Protein AF-A0A968V3S0-F1 (afdb_monomer_lite)

pLDDT: mean 85.74, std 19.62, range [30.39, 98.5]

Foldseek 3Di:
DDQDDPQPDDCPQLLVCLLVVVVQVNVVVVLCLLCVNQVNNVVSDDDPVSVVPRDPSNLVSSQVSQCVSVVRPDGPVNLVVQLVVLVHDPDDDPVSVVVSCVVVVCDDPDDRDDPPDDDD

Secondary structure (DSSP, 8-state):
-----TT----HHHHHHHHTT-HHHHHHHHHHHHHHHTT-TTT-S--HHHHHHS-HHHHHHHHHHHHHHTTTSSSHHHHHHHHHHTT--SS--HHHHHHHHHHTTSEETTEE--S-----

Structure (mmCIF, N/CA/C/O backbone):
data_AF-A0A968V3S0-F1
#
_entry.id   AF-A0A968V3S0-F1
#
loop_
_atom_site.group_PDB
_atom_site.id
_atom_site.type_symbol
_atom_site.label_atom_id
_atom_site.label_alt_id
_atom_site.label_comp_id
_atom_site.label_asym_id
_atom_site.label_entity_id
_atom_site.label_seq_id
_atom_site.pdbx_PDB_ins_code
_atom_site.Cartn_x
_atom_site.Cartn_y
_atom_site.Cartn_z
_atom_site.occupancy
_atom_site.B_iso_or_equiv
_atom_site.auth_seq_id
_atom_site.auth_comp_id
_atom_site.auth_asym_id
_atom_site.auth_atom_id
_atom_site.pdbx_PDB_model_num
ATOM 1 N N . MET A 1 1 ? -13.477 -10.394 8.547 1.00 82.25 1 MET A N 1
ATOM 2 C CA . MET A 1 1 ? -12.067 -10.173 8.170 1.00 82.25 1 MET A CA 1
ATOM 3 C C . MET A 1 1 ? -11.419 -9.418 9.306 1.00 82.25 1 MET A C 1
ATOM 5 O O . MET A 1 1 ? -11.961 -8.387 9.690 1.00 82.25 1 MET A O 1
ATOM 9 N N . ASP A 1 2 ? -10.322 -9.941 9.844 1.00 89.62 2 ASP A N 1
ATOM 10 C CA . ASP A 1 2 ? -9.570 -9.270 10.905 1.00 89.62 2 ASP A CA 1
ATOM 11 C C . ASP A 1 2 ? -8.704 -8.166 10.300 1.00 89.62 2 ASP A C 1
ATOM 13 O O . ASP A 1 2 ? -8.036 -8.382 9.290 1.00 89.62 2 ASP A O 1
ATOM 17 N N . LEU A 1 3 ? -8.719 -6.984 10.913 1.00 95.25 3 LEU A N 1
ATOM 18 C CA . LEU A 1 3 ? -7.905 -5.845 10.495 1.00 95.25 3 LEU A CA 1
ATOM 19 C C . LEU A 1 3 ? -6.581 -5.871 11.262 1.00 95.25 3 LEU A C 1
ATOM 21 O O . LEU A 1 3 ? -6.435 -5.184 12.268 1.00 95.25 3 LEU A O 1
ATOM 25 N N . LYS A 1 4 ? -5.654 -6.728 10.829 1.00 96.56 4 LYS A N 1
ATOM 26 C CA . LYS A 1 4 ? -4.364 -6.916 11.504 1.00 96.56 4 LYS A CA 1
ATOM 27 C C . LYS A 1 4 ? -3.331 -5.885 11.052 1.00 96.56 4 LYS A C 1
ATOM 29 O O . LYS A 1 4 ? -3.377 -5.427 9.908 1.00 96.56 4 LYS A O 1
ATOM 34 N N . SER A 1 5 ? -2.408 -5.554 11.943 1.00 96.81 5 SER A N 1
ATOM 35 C CA . SER A 1 5 ? -1.296 -4.640 11.697 1.00 96.81 5 SER A CA 1
ATOM 36 C C . SER A 1 5 ? -0.148 -4.986 12.637 1.00 96.81 5 SER A C 1
ATOM 38 O O . SER A 1 5 ? -0.371 -5.105 13.844 1.00 96.81 5 SER A O 1
ATOM 40 N N . ALA A 1 6 ? 1.069 -5.071 12.102 1.00 96.00 6 ALA A N 1
ATOM 41 C CA . ALA A 1 6 ? 2.269 -5.223 12.920 1.00 96.00 6 ALA A CA 1
ATOM 42 C C . ALA A 1 6 ? 2.617 -3.913 13.651 1.00 96.00 6 ALA A C 1
ATOM 44 O O . ALA A 1 6 ? 3.148 -3.941 14.757 1.00 96.00 6 ALA A O 1
ATOM 45 N N . GLU A 1 7 ? 2.237 -2.775 13.067 1.00 94.12 7 GLU A N 1
ATOM 46 C CA . GLU A 1 7 ? 2.526 -1.422 13.564 1.00 94.12 7 GLU A CA 1
ATOM 47 C C . GLU A 1 7 ? 1.327 -0.789 14.293 1.00 94.12 7 GLU A C 1
ATOM 49 O O . GLU A 1 7 ? 1.268 0.422 14.502 1.00 94.12 7 GLU A O 1
ATOM 54 N N . SER A 1 8 ? 0.334 -1.600 14.685 1.00 94.44 8 SER A N 1
ATOM 55 C CA . SER A 1 8 ? -0.894 -1.145 15.364 1.00 94.44 8 SER A CA 1
ATOM 56 C C . SER A 1 8 ? -1.692 -0.081 14.587 1.00 94.44 8 SER A C 1
ATOM 58 O O . SER A 1 8 ? -2.374 0.763 15.171 1.00 94.44 8 SER A O 1
ATOM 60 N N . TYR A 1 9 ? -1.634 -0.124 13.255 1.00 96.88 9 TYR A N 1
ATOM 61 C CA . TYR A 1 9 ? -2.361 0.774 12.369 1.00 96.88 9 TYR A CA 1
ATOM 62 C C . TYR A 1 9 ? -3.863 0.450 12.297 1.00 96.88 9 TYR A C 1
ATOM 64 O O . TYR A 1 9 ? -4.260 -0.687 12.034 1.00 96.88 9 TYR A O 1
ATOM 72 N N . ASP A 1 10 ? -4.724 1.463 12.447 1.00 97.62 10 ASP A N 1
ATOM 73 C CA . ASP A 1 10 ? -6.179 1.292 12.336 1.00 97.62 10 ASP A CA 1
ATOM 74 C C . ASP A 1 10 ? -6.684 1.397 10.883 1.00 97.62 10 ASP A C 1
ATOM 76 O O . ASP A 1 10 ? -6.875 2.482 10.314 1.00 97.62 10 ASP A O 1
ATOM 80 N N . TYR A 1 11 ? -7.001 0.241 10.299 1.00 98.38 11 TYR A N 1
ATOM 81 C CA . TYR A 1 11 ? -7.583 0.125 8.959 1.00 98.38 11 TYR A CA 1
ATOM 82 C C . TYR A 1 11 ? -9.105 0.334 8.896 1.00 98.38 11 TYR A C 1
ATOM 84 O O . TYR A 1 11 ? -9.693 0.244 7.814 1.00 98.38 11 TYR A O 1
ATOM 92 N N . THR A 1 12 ? -9.777 0.652 10.006 1.00 98.25 12 THR A N 1
ATOM 93 C CA . THR A 1 12 ? -11.242 0.796 10.062 1.00 98.25 12 THR A CA 1
ATOM 94 C C . THR A 1 12 ? -11.768 1.824 9.065 1.00 98.25 12 THR A C 1
ATOM 96 O O . THR A 1 12 ? -12.756 1.572 8.373 1.00 98.25 12 THR A O 1
ATOM 99 N N . LYS A 1 13 ? -11.094 2.973 8.926 1.00 98.25 13 LYS A N 1
ATOM 100 C CA . LYS A 1 13 ? -11.502 4.004 7.955 1.00 98.25 13 LYS A CA 1
ATOM 101 C C . LYS A 1 13 ? -11.385 3.517 6.509 1.00 98.25 13 LYS A C 1
ATOM 103 O O . LYS A 1 13 ? -12.285 3.787 5.720 1.00 98.25 13 LYS A O 1
ATOM 108 N N . LEU A 1 14 ? -10.317 2.783 6.177 1.00 98.31 14 LEU A N 1
ATOM 109 C CA . LEU A 1 14 ? -10.144 2.196 4.845 1.00 98.31 14 LEU A CA 1
ATOM 110 C C . LEU A 1 14 ? -11.272 1.202 4.551 1.00 98.31 14 LEU A C 1
ATOM 112 O O . LEU A 1 14 ? -11.947 1.330 3.531 1.00 98.31 14 LEU A O 1
ATOM 116 N N . ARG A 1 15 ? -11.533 0.276 5.483 1.00 98.50 15 ARG A N 1
ATOM 117 C CA . ARG A 1 15 ? -12.651 -0.670 5.387 1.00 98.50 15 ARG A CA 1
ATOM 118 C C . ARG A 1 15 ? -13.969 0.060 5.143 1.00 98.50 15 ARG A C 1
ATOM 120 O 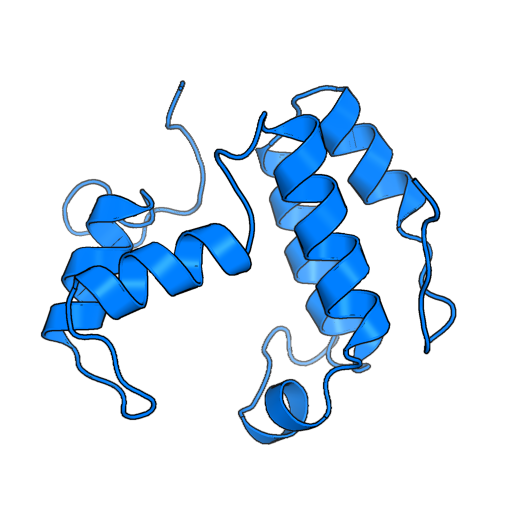O . ARG A 1 15 ? -14.696 -0.302 4.233 1.00 98.50 15 ARG A O 1
ATOM 127 N N . ASN A 1 16 ? -14.271 1.097 5.922 1.00 98.50 16 ASN A N 1
ATOM 128 C CA . ASN A 1 16 ? -15.539 1.814 5.804 1.00 98.50 16 ASN A CA 1
ATOM 129 C C . ASN A 1 16 ? -15.696 2.504 4.436 1.00 98.50 16 ASN A C 1
ATOM 131 O O . ASN A 1 16 ? -16.788 2.467 3.871 1.00 98.50 16 ASN A O 1
ATOM 135 N N . PHE A 1 17 ? -14.629 3.092 3.876 1.00 98.25 17 PHE A N 1
ATOM 136 C CA . PHE A 1 17 ? -14.685 3.661 2.524 1.00 98.25 17 PHE A CA 1
ATOM 137 C C . PHE A 1 17 ? -14.897 2.594 1.448 1.00 98.25 17 PHE A C 1
ATOM 139 O O . PHE A 1 17 ? -15.702 2.814 0.546 1.00 98.25 17 PHE A O 1
ATOM 146 N N . LEU A 1 18 ? -14.232 1.443 1.569 1.00 96.75 18 LEU A N 1
ATOM 147 C CA . LEU A 1 18 ? -14.393 0.321 0.643 1.00 96.75 18 LEU A CA 1
ATOM 148 C C . LEU A 1 18 ? -15.797 -0.291 0.712 1.00 96.75 18 LEU A C 1
ATOM 150 O O . LEU A 1 18 ? -16.424 -0.485 -0.324 1.00 96.75 18 LEU A O 1
ATOM 154 N N . THR A 1 19 ? -16.335 -0.508 1.915 1.00 97.50 19 THR A N 1
ATOM 155 C CA . THR A 1 19 ? -17.718 -0.974 2.115 1.00 97.50 19 THR A CA 1
ATOM 156 C C . THR A 1 19 ? -18.732 -0.033 1.468 1.00 97.50 19 THR A C 1
ATOM 158 O O . THR A 1 19 ? -19.723 -0.486 0.906 1.00 97.50 19 THR A O 1
ATOM 161 N N . ALA A 1 20 ? -18.491 1.278 1.538 1.00 97.19 20 ALA A N 1
ATOM 162 C CA . ALA A 1 20 ? -19.362 2.291 0.949 1.00 97.19 20 ALA A CA 1
ATOM 163 C C . ALA A 1 20 ? -19.156 2.483 -0.568 1.00 97.19 20 ALA A C 1
ATOM 165 O O . ALA A 1 20 ? -19.775 3.375 -1.145 1.00 9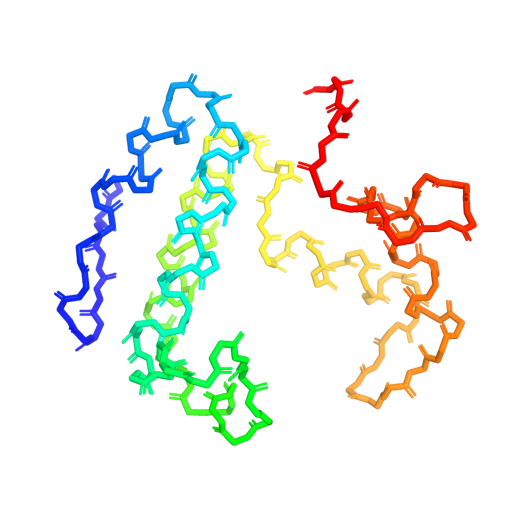7.19 20 ALA A O 1
ATOM 166 N N . GLY A 1 21 ? -18.255 1.725 -1.207 1.00 92.00 21 GLY A N 1
ATOM 167 C CA . GLY A 1 21 ? -17.911 1.897 -2.623 1.00 92.00 21 GLY A CA 1
ATOM 168 C C . GLY A 1 21 ? -17.243 3.240 -2.939 1.00 92.00 21 GLY A C 1
ATOM 169 O O . GLY A 1 21 ? -17.228 3.678 -4.087 1.00 92.00 21 GLY A O 1
ATOM 170 N N . ASN A 1 22 ? -16.692 3.935 -1.938 1.00 95.06 22 ASN A N 1
ATOM 171 C CA . ASN A 1 22 ? -16.026 5.218 -2.136 1.00 95.06 22 ASN A CA 1
ATOM 172 C C . ASN A 1 22 ? -14.560 5.005 -2.534 1.00 95.06 22 ASN A C 1
ATOM 174 O O . ASN A 1 22 ? -13.642 5.243 -1.744 1.00 95.06 22 ASN A O 1
ATOM 178 N N . TRP A 1 23 ? -14.357 4.534 -3.765 1.00 90.56 23 TRP A N 1
ATOM 179 C CA . TRP A 1 23 ? -13.056 4.104 -4.286 1.00 90.56 23 TRP A CA 1
ATOM 180 C C . TRP A 1 23 ? -11.982 5.183 -4.189 1.00 90.56 23 TRP A C 1
ATOM 182 O O . TRP A 1 23 ? -10.871 4.900 -3.752 1.00 90.56 23 TRP A O 1
ATOM 192 N N . ARG A 1 24 ? -12.335 6.437 -4.492 1.00 90.25 24 ARG A N 1
ATOM 193 C CA . ARG A 1 24 ? -11.407 7.568 -4.394 1.00 90.25 24 ARG A CA 1
ATOM 194 C C . ARG A 1 24 ? -10.917 7.787 -2.960 1.00 90.25 24 ARG A C 1
ATOM 196 O O . ARG A 1 24 ? -9.719 7.886 -2.729 1.00 90.25 24 ARG A O 1
ATOM 203 N N . LYS A 1 25 ? -11.821 7.835 -1.972 1.00 94.25 25 LYS A N 1
ATOM 204 C CA . LYS A 1 25 ? -11.411 8.008 -0.565 1.00 94.25 25 LYS A CA 1
ATOM 205 C C . LYS A 1 25 ? -10.669 6.786 -0.025 1.00 94.25 25 LYS A C 1
ATOM 207 O O . LYS A 1 25 ? -9.795 6.938 0.828 1.00 94.25 25 LYS A O 1
ATOM 212 N N . ALA A 1 26 ? -11.015 5.589 -0.496 1.00 95.31 26 ALA A N 1
ATOM 213 C CA . ALA A 1 26 ? -10.295 4.368 -0.155 1.00 95.31 26 ALA A CA 1
ATOM 214 C C . ALA A 1 26 ? -8.854 4.392 -0.690 1.00 95.31 26 ALA A C 1
ATOM 216 O O . ALA A 1 26 ? -7.933 4.036 0.045 1.00 95.31 26 ALA A O 1
ATOM 217 N N . ASP A 1 27 ? -8.643 4.863 -1.919 1.00 93.62 27 ASP A N 1
ATOM 218 C CA . ASP A 1 27 ? -7.314 5.023 -2.517 1.00 93.62 27 ASP A CA 1
ATOM 219 C C . ASP A 1 27 ? -6.470 6.070 -1.773 1.00 93.62 27 ASP A C 1
ATOM 221 O O . ASP A 1 27 ? -5.371 5.770 -1.302 1.00 93.62 27 ASP A O 1
ATOM 225 N N . GLU A 1 28 ? -7.040 7.252 -1.513 1.00 94.38 28 GLU A N 1
ATOM 226 C CA . GLU A 1 28 ? -6.383 8.295 -0.717 1.00 94.38 28 GLU A CA 1
ATOM 227 C C . GLU A 1 28 ? -6.000 7.785 0.684 1.00 94.38 28 GLU A C 1
ATOM 229 O O . GLU A 1 28 ? -4.911 8.071 1.189 1.00 94.38 28 GLU A O 1
ATOM 234 N N . LYS A 1 29 ? -6.880 7.006 1.334 1.00 97.25 29 LYS A N 1
ATOM 235 C CA . LYS A 1 29 ? -6.588 6.417 2.648 1.00 97.25 29 LYS A CA 1
ATOM 236 C C . LYS A 1 29 ? -5.543 5.304 2.561 1.00 97.25 29 LYS A C 1
ATOM 238 O O . LYS A 1 29 ? -4.749 5.183 3.489 1.00 97.25 29 LYS A O 1
ATOM 243 N N . THR A 1 30 ? -5.521 4.533 1.476 1.00 97.25 30 THR A N 1
ATOM 244 C CA . THR A 1 30 ? -4.498 3.506 1.234 1.00 97.25 30 THR A CA 1
ATOM 245 C C . THR A 1 30 ? -3.122 4.148 1.089 1.00 97.25 30 THR A C 1
ATOM 247 O O . THR A 1 30 ? -2.201 3.750 1.794 1.00 97.25 30 THR A O 1
ATOM 250 N N . SER A 1 31 ? -3.002 5.202 0.277 1.00 94.69 31 SER A N 1
ATOM 251 C CA . SER A 1 31 ? -1.753 5.958 0.109 1.00 94.69 31 SER A CA 1
ATOM 252 C C . SER A 1 31 ? -1.233 6.516 1.438 1.00 94.69 31 SER A C 1
ATOM 254 O O . SER A 1 31 ? -0.056 6.372 1.760 1.00 94.69 31 SER A O 1
ATOM 256 N N . ARG A 1 32 ? -2.120 7.082 2.271 1.00 96.31 32 ARG A N 1
ATOM 257 C CA . ARG A 1 32 ? -1.743 7.551 3.616 1.00 96.31 32 ARG A CA 1
ATOM 258 C C . ARG A 1 32 ? -1.321 6.413 4.537 1.00 96.31 32 ARG A C 1
ATOM 260 O O . ARG A 1 32 ? -0.346 6.576 5.254 1.00 96.31 32 ARG A O 1
ATOM 267 N N . ALA A 1 33 ? -2.021 5.279 4.514 1.00 97.12 33 ALA A N 1
ATOM 268 C CA . ALA A 1 33 ? -1.664 4.122 5.332 1.00 97.12 33 ALA A CA 1
ATOM 269 C C . ALA A 1 33 ? -0.274 3.584 4.975 1.00 97.12 33 ALA A C 1
ATOM 271 O O . ALA A 1 33 ? 0.524 3.341 5.871 1.00 97.12 33 ALA A O 1
ATOM 272 N N . LEU A 1 34 ? 0.044 3.480 3.681 1.00 95.94 34 LEU A N 1
ATOM 273 C CA . LEU A 1 34 ? 1.367 3.056 3.221 1.00 95.94 34 LEU A CA 1
ATOM 274 C C . LEU A 1 34 ? 2.483 3.967 3.751 1.00 95.94 34 LEU A C 1
ATOM 276 O O . LEU A 1 34 ? 3.520 3.470 4.168 1.00 95.94 34 LEU A O 1
ATOM 280 N N . LEU A 1 35 ? 2.270 5.284 3.776 1.00 97.06 35 LEU A N 1
ATOM 281 C CA . LEU A 1 35 ? 3.244 6.226 4.333 1.00 97.06 35 LEU A CA 1
ATOM 282 C C . LEU A 1 35 ? 3.288 6.179 5.865 1.00 97.06 35 LEU A C 1
ATOM 284 O O . LEU A 1 35 ? 4.362 6.241 6.452 1.00 97.06 35 LEU A O 1
ATOM 288 N N . GLU A 1 36 ? 2.131 6.084 6.521 1.00 96.81 36 GLU A N 1
ATOM 289 C CA . GLU A 1 36 ? 2.024 6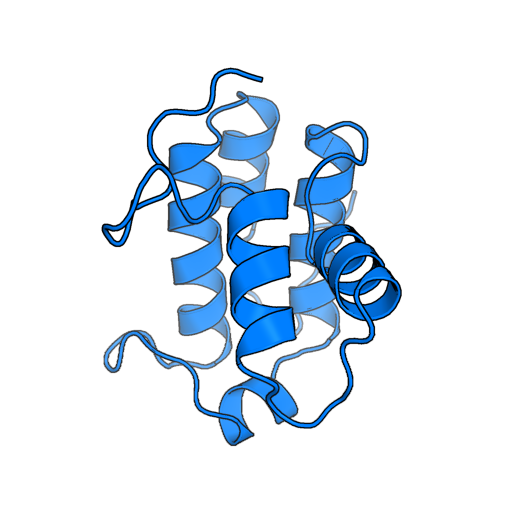.103 7.981 1.00 96.81 36 GLU A CA 1
ATOM 290 C C . GLU A 1 36 ? 2.647 4.861 8.628 1.00 96.81 36 GLU A C 1
ATOM 292 O O . GLU A 1 36 ? 3.349 5.003 9.626 1.00 96.81 36 GLU A O 1
ATOM 297 N N . VAL A 1 37 ? 2.459 3.678 8.034 1.00 97.44 37 VAL A N 1
ATOM 298 C CA . VAL A 1 37 ? 3.004 2.404 8.538 1.00 97.44 37 VAL A CA 1
ATOM 299 C C . VAL A 1 37 ? 4.532 2.416 8.607 1.00 97.44 37 VAL A C 1
ATOM 301 O O . VAL A 1 37 ? 5.101 1.856 9.533 1.00 97.44 37 VAL A O 1
ATOM 304 N N . VAL A 1 38 ? 5.210 3.087 7.674 1.00 96.62 38 VAL A N 1
ATOM 305 C CA . VAL A 1 38 ? 6.681 3.195 7.679 1.00 96.62 38 VAL A CA 1
ATOM 306 C C . VAL A 1 38 ? 7.187 4.562 8.150 1.00 96.62 38 VAL A C 1
ATOM 308 O O . VAL A 1 38 ? 8.350 4.892 7.952 1.00 96.62 38 VAL A O 1
ATOM 311 N N . SER A 1 39 ? 6.331 5.375 8.778 1.00 96.50 39 SER A N 1
ATOM 312 C CA . SER A 1 39 ? 6.687 6.709 9.294 1.00 96.50 39 SER A CA 1
ATOM 313 C C . SER A 1 39 ? 7.262 7.682 8.244 1.00 96.50 39 SER A C 1
ATOM 315 O O . SER A 1 39 ? 8.145 8.484 8.543 1.00 96.50 39 SER A O 1
ATOM 317 N N . ARG A 1 40 ? 6.742 7.629 7.011 1.00 96.62 40 ARG A N 1
ATOM 318 C CA . ARG A 1 40 ? 7.160 8.437 5.845 1.00 96.62 40 ARG A CA 1
ATOM 319 C C . ARG A 1 40 ? 6.153 9.524 5.455 1.00 96.62 40 ARG A C 1
ATOM 321 O O . ARG A 1 40 ? 6.079 9.960 4.303 1.00 96.62 40 ARG A O 1
ATOM 328 N N . GLN A 1 41 ? 5.307 9.950 6.394 1.00 95.25 41 GLN A N 1
ATOM 329 C CA . GLN A 1 41 ? 4.230 10.909 6.116 1.00 95.25 41 GLN A CA 1
ATOM 330 C C . GLN A 1 41 ? 4.760 12.278 5.677 1.00 95.25 41 GLN A C 1
ATOM 332 O O . GLN A 1 41 ? 4.082 12.974 4.925 1.00 95.25 41 GLN A O 1
ATOM 337 N N . LYS A 1 42 ? 5.940 12.681 6.165 1.00 95.06 42 LYS A N 1
ATOM 338 C CA . LYS A 1 42 ? 6.543 13.983 5.842 1.00 95.06 42 LYS A CA 1
ATOM 339 C C . LYS A 1 42 ? 7.144 13.995 4.441 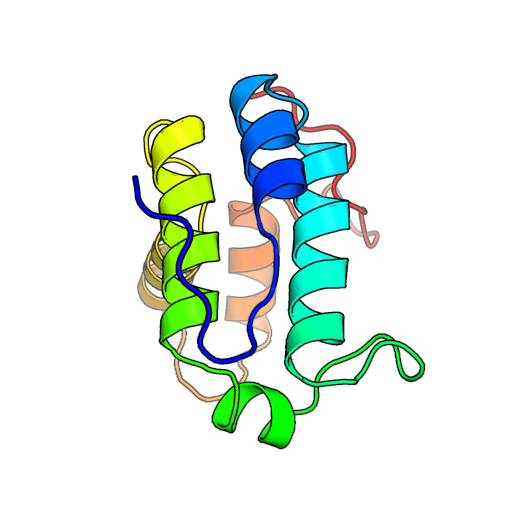1.00 95.06 42 LYS A C 1
ATOM 341 O O . LYS A 1 42 ? 7.091 15.015 3.765 1.00 95.06 42 LYS A O 1
ATOM 346 N N . GLU A 1 43 ? 7.707 12.871 4.021 1.00 96.06 43 GLU A N 1
ATOM 347 C CA . GLU A 1 43 ? 8.356 12.692 2.731 1.00 96.06 43 GLU A CA 1
ATOM 348 C C . GLU A 1 43 ? 7.321 12.523 1.624 1.00 96.06 43 GLU A C 1
ATOM 350 O O . GLU A 1 43 ? 7.507 13.039 0.526 1.00 96.06 43 GLU A O 1
ATOM 355 N N . GLY A 1 44 ? 6.217 11.827 1.905 1.00 93.25 44 GLY A N 1
ATOM 356 C CA . GLY A 1 44 ? 5.132 11.639 0.942 1.00 93.25 44 GLY A CA 1
ATOM 357 C C . GLY A 1 44 ? 5.414 10.578 -0.127 1.00 93.25 44 GLY A C 1
ATOM 358 O O . GLY A 1 44 ? 4.589 10.385 -1.017 1.00 93.25 44 GLY A O 1
ATOM 359 N N . TRP A 1 45 ? 6.547 9.875 -0.043 1.00 92.19 45 TRP A N 1
ATOM 360 C CA . TRP A 1 45 ? 6.933 8.795 -0.954 1.00 92.19 45 TRP A CA 1
ATOM 361 C C . TRP A 1 45 ? 7.734 7.702 -0.231 1.00 92.19 45 TRP A C 1
ATOM 363 O O . TRP A 1 45 ? 8.388 7.955 0.789 1.00 92.19 45 TRP A O 1
ATOM 373 N N . LEU A 1 46 ? 7.694 6.489 -0.789 1.00 91.50 46 LEU A N 1
ATOM 374 C CA . LEU A 1 46 ? 8.420 5.311 -0.306 1.00 91.50 46 LEU A CA 1
ATOM 375 C C . LEU A 1 46 ? 9.665 5.057 -1.158 1.00 91.50 46 LEU A C 1
ATOM 377 O O . LEU A 1 46 ? 9.580 5.038 -2.386 1.00 91.50 46 LEU A O 1
ATOM 381 N N . SER A 1 47 ? 10.803 4.843 -0.509 1.00 94.19 47 SER A N 1
ATOM 382 C CA . SER A 1 47 ? 12.022 4.337 -1.144 1.00 94.19 47 SER A CA 1
ATOM 383 C C . SER A 1 47 ? 11.982 2.812 -1.313 1.00 94.19 47 SER A C 1
ATOM 385 O O . SER A 1 47 ? 11.132 2.131 -0.737 1.00 94.19 47 SER A O 1
ATOM 387 N N . GLU A 1 48 ? 12.928 2.247 -2.069 1.00 91.12 48 GLU A N 1
ATOM 388 C CA . GLU A 1 48 ? 13.086 0.787 -2.164 1.00 91.12 48 GLU A CA 1
ATOM 389 C C . GLU A 1 48 ? 13.356 0.139 -0.797 1.00 91.12 48 GLU A C 1
ATOM 391 O O . GLU A 1 48 ? 12.860 -0.952 -0.523 1.00 91.12 48 GLU A O 1
ATOM 396 N N . GLU A 1 49 ? 14.092 0.824 0.082 1.00 95.19 49 GLU A N 1
ATOM 397 C CA . GLU A 1 49 ? 14.378 0.364 1.444 1.00 95.19 49 GLU A CA 1
ATOM 398 C C . GLU A 1 49 ? 13.109 0.335 2.309 1.00 95.19 49 GLU A C 1
ATOM 400 O O . GLU A 1 49 ? 12.875 -0.644 3.021 1.00 95.19 49 GLU A O 1
ATOM 405 N N . ASP A 1 50 ? 12.255 1.359 2.192 1.00 95.38 50 ASP A N 1
ATOM 406 C CA . ASP A 1 50 ? 10.958 1.404 2.880 1.00 95.38 50 ASP A CA 1
ATOM 407 C C . ASP A 1 50 ? 10.050 0.260 2.407 1.00 95.38 50 ASP A C 1
ATOM 409 O O . ASP A 1 50 ? 9.434 -0.430 3.218 1.00 95.38 50 ASP A O 1
ATOM 413 N N . ILE A 1 51 ? 10.004 0.014 1.092 1.00 92.56 51 ILE A N 1
ATOM 414 C CA . ILE A 1 51 ? 9.224 -1.081 0.497 1.00 92.56 51 ILE A CA 1
ATOM 415 C C . ILE A 1 51 ? 9.758 -2.440 0.962 1.00 92.56 51 ILE A C 1
ATOM 417 O O . ILE A 1 51 ? 8.972 -3.321 1.309 1.00 92.56 51 ILE A O 1
ATOM 421 N N . ALA A 1 52 ? 11.081 -2.620 0.997 1.00 93.38 52 ALA A N 1
ATOM 422 C CA . ALA A 1 52 ? 11.709 -3.867 1.427 1.00 93.38 52 ALA A CA 1
ATOM 423 C C . ALA A 1 52 ? 11.451 -4.184 2.909 1.00 93.38 52 ALA A C 1
ATOM 425 O O . ALA A 1 52 ? 11.396 -5.356 3.284 1.00 93.38 52 ALA A O 1
ATOM 426 N N . ARG A 1 53 ? 11.282 -3.153 3.745 1.00 95.50 53 ARG A N 1
ATOM 427 C CA . ARG A 1 53 ? 10.976 -3.281 5.178 1.00 95.50 53 ARG A CA 1
ATOM 428 C C . ARG A 1 53 ? 9.485 -3.247 5.496 1.00 95.50 53 ARG A C 1
ATOM 430 O O . ARG A 1 53 ? 9.126 -3.479 6.648 1.00 95.50 53 ARG A O 1
ATOM 437 N N . PHE A 1 54 ? 8.629 -2.968 4.513 1.00 96.50 54 PHE A N 1
ATOM 438 C CA . PHE A 1 54 ? 7.201 -2.802 4.747 1.00 96.50 54 PHE A CA 1
ATOM 439 C C . PHE A 1 54 ? 6.602 -4.061 5.404 1.00 96.50 54 PHE A C 1
ATOM 441 O O . PHE A 1 54 ? 6.771 -5.168 4.873 1.00 96.50 54 PHE A O 1
ATOM 448 N N . PRO A 1 55 ? 5.867 -3.936 6.526 1.00 97.62 55 PRO A N 1
ATOM 449 C CA . PRO A 1 55 ? 5.329 -5.091 7.228 1.00 97.62 55 PRO A CA 1
ATOM 450 C C . PRO A 1 55 ? 4.372 -5.914 6.358 1.00 97.62 55 PRO A C 1
ATOM 452 O O . PRO A 1 55 ? 3.355 -5.435 5.848 1.00 97.62 55 PRO A O 1
ATOM 455 N N . ALA A 1 56 ? 4.674 -7.204 6.210 1.00 96.50 56 ALA A N 1
ATOM 456 C CA . ALA A 1 56 ? 3.882 -8.099 5.368 1.00 96.50 56 ALA A CA 1
ATOM 457 C C . ALA A 1 56 ? 2.433 -8.266 5.864 1.00 96.50 56 ALA A C 1
ATOM 459 O O . ALA A 1 56 ? 1.541 -8.545 5.059 1.00 96.50 56 ALA A O 1
ATOM 460 N N . GLU A 1 57 ? 2.192 -8.122 7.172 1.00 97.81 57 GLU A N 1
ATOM 461 C CA . GLU A 1 57 ? 0.849 -8.186 7.755 1.00 97.81 57 GLU A CA 1
ATOM 462 C C . GLU A 1 57 ? -0.020 -7.011 7.293 1.00 97.81 57 GLU A C 1
ATOM 464 O O . GLU A 1 57 ? -1.116 -7.226 6.778 1.00 97.81 57 GLU A O 1
ATOM 469 N N . ASP A 1 58 ? 0.509 -5.794 7.361 1.00 98.12 58 ASP A N 1
ATOM 470 C CA . ASP A 1 58 ? -0.145 -4.571 6.899 1.00 98.12 58 ASP A CA 1
ATOM 471 C C . ASP A 1 58 ? -0.457 -4.613 5.400 1.00 98.12 58 ASP A C 1
ATOM 473 O O . ASP A 1 58 ? -1.596 -4.377 4.980 1.00 98.12 58 ASP A O 1
ATOM 477 N N . LEU A 1 59 ? 0.517 -5.028 4.581 1.00 97.19 59 LEU A N 1
ATOM 478 C CA . LEU A 1 59 ? 0.319 -5.159 3.136 1.00 97.19 59 LEU A CA 1
ATOM 479 C C . LEU A 1 59 ? -0.772 -6.190 2.817 1.00 97.19 59 LEU A C 1
ATOM 481 O O . LEU A 1 59 ? -1.586 -5.999 1.906 1.00 97.19 59 LEU A O 1
ATOM 485 N N . ARG A 1 60 ? -0.810 -7.288 3.583 1.00 97.56 60 ARG A N 1
ATOM 486 C CA . ARG A 1 60 ? -1.831 -8.328 3.452 1.00 97.56 60 ARG A CA 1
ATOM 487 C C . ARG A 1 60 ? -3.210 -7.798 3.829 1.00 97.56 60 ARG A C 1
ATOM 489 O O . ARG A 1 60 ? -4.141 -8.052 3.067 1.00 97.56 60 ARG A O 1
ATOM 496 N N . THR A 1 61 ? -3.342 -7.057 4.928 1.00 98.44 61 THR A N 1
ATOM 497 C CA . THR A 1 61 ? -4.614 -6.457 5.358 1.00 98.44 61 THR A CA 1
ATOM 498 C C . THR A 1 61 ? -5.159 -5.500 4.298 1.00 98.44 61 THR A C 1
ATOM 500 O O . THR A 1 61 ? -6.310 -5.642 3.882 1.00 98.44 61 THR A O 1
ATOM 503 N N . ILE A 1 62 ? -4.327 -4.591 3.775 1.00 97.94 62 ILE A N 1
ATOM 504 C CA . ILE A 1 62 ? -4.722 -3.662 2.703 1.00 97.94 62 ILE A CA 1
ATOM 505 C C . ILE A 1 62 ? -5.180 -4.434 1.458 1.00 97.94 62 ILE A C 1
ATOM 507 O O . ILE A 1 62 ? -6.268 -4.188 0.935 1.00 97.94 62 ILE A O 1
ATOM 511 N N . ASN A 1 63 ? -4.383 -5.400 0.988 1.00 97.50 63 ASN A N 1
ATOM 512 C CA . ASN A 1 63 ? -4.726 -6.189 -0.195 1.00 97.50 63 ASN A CA 1
ATOM 513 C C . ASN A 1 63 ? -6.025 -6.988 -0.003 1.00 97.50 63 ASN A C 1
ATOM 515 O O . ASN A 1 63 ? -6.841 -7.058 -0.918 1.00 97.50 63 ASN A O 1
ATOM 519 N N . GLN A 1 64 ? -6.229 -7.593 1.168 1.00 98.19 64 GLN A N 1
ATOM 520 C CA . GLN A 1 64 ? -7.430 -8.370 1.467 1.00 98.19 64 GLN A CA 1
ATOM 521 C C . GLN A 1 64 ? -8.690 -7.501 1.501 1.00 98.19 64 GLN A C 1
ATOM 523 O O . GLN A 1 64 ? -9.715 -7.910 0.958 1.00 98.19 64 GLN A O 1
ATOM 528 N N . LEU A 1 65 ? -8.606 -6.296 2.071 1.00 98.25 65 LEU A N 1
ATOM 529 C CA . LEU A 1 65 ? -9.700 -5.329 2.053 1.00 98.25 65 LEU A CA 1
ATOM 530 C C . LEU A 1 65 ? -10.101 -4.966 0.620 1.00 98.25 65 LEU A C 1
ATOM 532 O O . LEU A 1 65 ? -11.271 -5.096 0.258 1.00 98.25 65 LEU A O 1
ATOM 536 N N . TRP A 1 66 ? -9.134 -4.568 -0.211 1.00 97.75 66 TRP A N 1
ATOM 537 C CA . TRP A 1 66 ? -9.397 -4.229 -1.609 1.00 97.75 66 TRP A CA 1
ATOM 538 C C . TRP A 1 66 ? -9.986 -5.406 -2.382 1.00 97.75 66 TRP A C 1
ATOM 540 O O . TRP A 1 66 ? -11.013 -5.236 -3.035 1.00 97.75 66 TRP A O 1
ATOM 550 N N . LEU A 1 67 ? -9.417 -6.608 -2.251 1.00 96.25 67 LEU A N 1
ATOM 551 C CA . LEU A 1 67 ? -9.942 -7.811 -2.902 1.00 96.25 67 LEU A CA 1
ATOM 552 C C . LEU A 1 67 ? -11.386 -8.102 -2.491 1.00 96.25 67 LEU A C 1
ATOM 554 O O . LEU A 1 67 ? -12.222 -8.372 -3.347 1.00 96.25 67 LEU A O 1
ATOM 558 N N . HIS A 1 68 ? -11.684 -8.060 -1.193 1.00 97.69 68 HIS A N 1
ATOM 559 C CA . HIS A 1 68 ? -12.999 -8.430 -0.683 1.00 97.69 68 HIS A CA 1
ATOM 560 C C . HIS A 1 68 ? -14.090 -7.484 -1.192 1.00 97.69 68 HIS A C 1
ATOM 562 O O . HIS A 1 68 ? -15.073 -7.933 -1.778 1.00 97.69 68 HIS A O 1
ATOM 568 N N . TYR A 1 69 ? -13.897 -6.175 -1.019 1.00 96.31 69 TYR A N 1
ATOM 569 C CA . TYR A 1 69 ? -14.930 -5.193 -1.350 1.00 96.31 69 TYR A CA 1
ATOM 570 C C . TYR A 1 69 ? -15.035 -4.895 -2.847 1.00 96.31 69 TYR A C 1
ATOM 572 O O . TYR A 1 69 ? -16.095 -4.483 -3.306 1.00 96.31 69 TYR A O 1
ATOM 580 N N . SER A 1 70 ? -13.984 -5.155 -3.628 1.00 93.75 70 SER A N 1
ATOM 581 C CA . SER A 1 70 ? -14.014 -5.020 -5.093 1.00 93.75 70 SER A CA 1
ATOM 582 C C . SER A 1 70 ? -14.440 -6.292 -5.831 1.00 93.75 70 SER A C 1
ATOM 584 O O . SER A 1 70 ? -14.331 -6.338 -7.054 1.00 93.75 70 SER A O 1
ATOM 586 N N . GLN A 1 71 ? -14.868 -7.343 -5.120 1.00 94.31 71 GLN A N 1
ATOM 587 C CA . GLN A 1 71 ? -15.174 -8.654 -5.714 1.00 94.31 71 GLN A CA 1
ATOM 588 C C . GLN A 1 71 ? -13.990 -9.229 -6.517 1.00 94.31 71 GLN A C 1
ATOM 590 O O . GLN A 1 71 ? -14.145 -9.802 -7.592 1.00 94.31 71 GLN A O 1
ATOM 595 N N . GLY A 1 72 ? -12.776 -9.047 -5.995 1.00 91.62 72 GLY A N 1
ATOM 596 C CA . GLY A 1 72 ? -11.535 -9.536 -6.591 1.00 91.62 72 GLY A CA 1
ATOM 597 C C . GLY A 1 72 ? -11.003 -8.700 -7.756 1.00 91.62 72 GLY A C 1
ATOM 598 O O . GLY A 1 72 ? -10.046 -9.126 -8.400 1.00 91.62 72 GLY A O 1
ATOM 599 N N . ARG A 1 73 ? -11.584 -7.526 -8.035 1.00 89.81 73 ARG A N 1
ATOM 600 C CA . ARG A 1 73 ? -11.175 -6.662 -9.157 1.00 89.81 73 ARG A CA 1
ATOM 601 C C . ARG A 1 73 ? -9.959 -5.789 -8.844 1.00 89.81 73 ARG A C 1
ATOM 603 O O . ARG A 1 73 ? -9.189 -5.486 -9.750 1.00 89.81 73 ARG A O 1
ATOM 610 N N . PHE A 1 74 ? -9.771 -5.403 -7.584 1.00 92.12 74 PHE A N 1
ATOM 611 C CA . PHE A 1 74 ? -8.714 -4.495 -7.133 1.00 92.12 74 PHE A CA 1
ATOM 612 C C . PHE A 1 74 ? -7.868 -5.101 -6.006 1.00 92.12 74 PHE A C 1
ATOM 614 O O . PHE A 1 74 ? -8.333 -5.930 -5.225 1.00 92.12 74 PHE A O 1
ATOM 621 N N . GLY A 1 75 ? -6.614 -4.650 -5.915 1.00 92.19 75 GLY A N 1
ATOM 622 C CA . GLY A 1 75 ? -5.640 -5.055 -4.897 1.00 92.19 75 GLY A CA 1
ATOM 623 C C . GLY A 1 75 ? -4.250 -5.319 -5.484 1.00 92.19 75 GLY A C 1
ATOM 624 O O . GLY A 1 75 ? -4.109 -5.641 -6.666 1.00 92.19 75 GLY A O 1
ATOM 625 N N . PHE A 1 76 ? -3.210 -5.232 -4.652 1.00 92.81 76 PHE A N 1
ATOM 626 C CA . PHE A 1 76 ? -1.815 -5.418 -5.080 1.00 92.81 76 PHE A CA 1
ATOM 627 C C . PHE A 1 76 ? -1.556 -6.786 -5.715 1.00 92.81 76 PHE A C 1
ATOM 629 O O . PHE A 1 76 ? -0.779 -6.910 -6.655 1.00 92.81 76 PHE A O 1
ATOM 636 N N . SER A 1 77 ? -2.236 -7.831 -5.242 1.00 94.69 77 SER A N 1
ATOM 637 C CA . SER A 1 77 ? -2.137 -9.168 -5.836 1.00 94.69 77 SER A CA 1
ATOM 638 C C . SER A 1 77 ? -2.714 -9.240 -7.256 1.00 94.69 77 SER A C 1
ATOM 640 O O . SER A 1 77 ? -2.188 -9.987 -8.081 1.00 94.69 77 SER A O 1
ATOM 642 N N . VAL A 1 78 ? -3.746 -8.448 -7.565 1.00 93.00 78 VAL A N 1
ATOM 643 C CA . VAL A 1 78 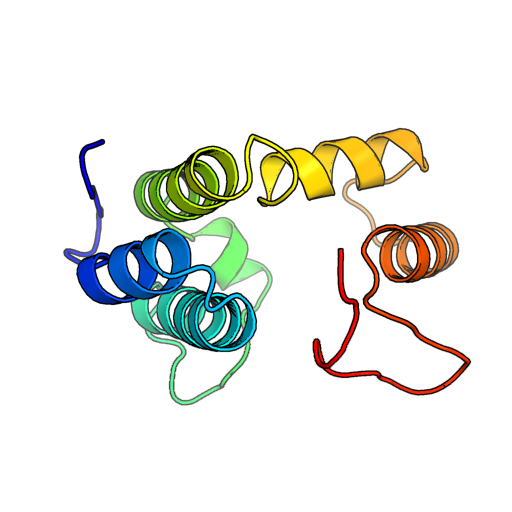? -4.302 -8.321 -8.922 1.00 93.00 78 VAL A CA 1
ATOM 644 C C . VAL A 1 78 ? -3.324 -7.558 -9.810 1.00 93.00 78 VAL A C 1
ATOM 646 O O . VAL A 1 78 ? -2.956 -8.055 -10.872 1.00 93.00 78 VAL A O 1
ATOM 649 N N . GLN A 1 79 ? -2.829 -6.408 -9.341 1.00 89.38 79 GLN A N 1
ATOM 650 C CA . GLN A 1 79 ? -1.821 -5.613 -10.053 1.00 89.38 79 GLN A CA 1
ATOM 651 C C . GLN A 1 79 ? -0.560 -6.433 -10.349 1.00 89.38 79 GLN A C 1
ATOM 653 O O . GLN A 1 79 ? -0.089 -6.440 -11.481 1.00 89.38 79 GLN A O 1
ATOM 658 N N . LYS A 1 80 ? -0.063 -7.209 -9.376 1.00 91.38 80 LYS A N 1
ATOM 659 C CA . LYS A 1 80 ? 1.085 -8.108 -9.557 1.00 91.38 80 LYS A CA 1
ATOM 660 C C . LYS A 1 80 ? 0.842 -9.138 -10.661 1.00 91.38 80 LYS A C 1
ATOM 662 O O . LYS A 1 80 ? 1.724 -9.347 -11.487 1.00 91.38 80 LYS A O 1
ATOM 667 N N . LYS A 1 81 ? -0.333 -9.778 -10.694 1.00 92.31 81 LYS A N 1
ATOM 668 C CA . LYS A 1 81 ? -0.674 -10.751 -11.748 1.00 92.31 81 LYS A CA 1
ATOM 669 C C . LYS A 1 81 ? -0.703 -10.098 -13.128 1.00 92.31 81 LYS A C 1
ATOM 671 O O . LYS A 1 81 ? -0.153 -10.664 -14.066 1.00 92.31 81 LYS A O 1
ATOM 676 N N . ILE A 1 82 ? -1.301 -8.910 -13.239 1.00 87.81 82 ILE A N 1
ATOM 677 C CA . ILE A 1 82 ? -1.331 -8.142 -14.490 1.00 87.81 82 ILE A CA 1
ATOM 678 C C . ILE A 1 82 ? 0.097 -7.787 -14.918 1.00 87.81 82 ILE A C 1
ATOM 680 O O . ILE A 1 82 ? 0.483 -8.099 -16.039 1.00 87.81 82 ILE A O 1
ATOM 684 N N . TYR A 1 83 ? 0.904 -7.236 -14.010 1.00 87.12 83 TYR A N 1
ATOM 685 C CA . TYR A 1 83 ? 2.303 -6.882 -14.262 1.00 87.12 83 TYR A CA 1
ATOM 686 C C . TYR A 1 83 ? 3.108 -8.064 -14.807 1.00 87.12 83 TYR A C 1
ATOM 688 O O . TYR A 1 83 ? 3.741 -7.964 -15.853 1.00 87.12 83 TYR A O 1
ATOM 696 N N . GLN A 1 84 ? 3.016 -9.216 -14.142 1.00 91.75 84 GLN A N 1
ATOM 697 C CA . GLN A 1 84 ? 3.713 -10.433 -14.556 1.00 91.75 84 GLN A CA 1
ATOM 698 C C . GLN A 1 84 ? 3.202 -10.970 -15.899 1.00 91.75 84 GLN A C 1
ATOM 700 O O . GLN A 1 84 ? 3.998 -11.436 -16.709 1.00 91.75 84 GLN A O 1
ATOM 705 N N . SER A 1 85 ? 1.896 -10.870 -16.172 1.00 91.75 85 SER A N 1
ATOM 706 C CA . SER A 1 85 ? 1.324 -11.275 -17.466 1.00 91.75 85 SER A CA 1
ATOM 707 C C . SER A 1 85 ? 1.810 -10.418 -18.641 1.00 91.75 85 SER A C 1
ATOM 709 O O . SER A 1 85 ? 1.806 -10.884 -19.774 1.00 91.75 85 SER A O 1
ATOM 711 N N . LEU A 1 86 ? 2.269 -9.194 -18.362 1.00 90.94 86 LEU A N 1
ATOM 712 C CA . LEU A 1 86 ? 2.849 -8.263 -19.334 1.00 90.94 86 LEU A CA 1
ATOM 713 C C . LEU A 1 86 ? 4.378 -8.412 -19.457 1.00 90.94 86 LEU A C 1
ATOM 715 O O . LEU A 1 86 ? 5.032 -7.566 -20.060 1.00 90.94 86 LEU A O 1
ATOM 719 N N . GLY A 1 87 ? 4.960 -9.463 -18.867 1.00 90.69 87 GLY A N 1
ATOM 720 C CA . GLY A 1 87 ? 6.406 -9.702 -18.876 1.00 90.69 87 GLY A CA 1
ATOM 721 C C . GLY A 1 87 ? 7.175 -8.959 -17.781 1.00 90.69 87 GLY A C 1
ATOM 722 O O . GLY A 1 87 ? 8.402 -8.942 -17.804 1.00 90.69 87 GLY A O 1
ATOM 723 N N . GLY A 1 88 ? 6.477 -8.359 -16.813 1.00 91.00 88 GLY A N 1
ATOM 724 C CA . GLY A 1 88 ? 7.098 -7.618 -15.724 1.00 91.00 88 GLY A CA 1
ATOM 725 C C . GLY A 1 88 ? 7.998 -8.473 -14.841 1.00 91.00 88 GLY A C 1
ATOM 726 O O . GLY A 1 88 ? 7.605 -9.535 -14.349 1.00 91.00 88 GLY A O 1
ATOM 727 N N . THR A 1 89 ? 9.205 -7.966 -14.604 1.00 91.56 89 THR A N 1
ATOM 728 C CA . THR A 1 89 ? 10.216 -8.580 -13.737 1.00 91.56 89 THR A CA 1
ATOM 729 C C . THR A 1 89 ? 10.508 -7.680 -12.533 1.00 91.56 89 THR A C 1
ATOM 731 O O . THR A 1 89 ? 9.838 -6.667 -12.329 1.00 91.56 89 THR A O 1
ATOM 734 N N . LYS A 1 90 ? 11.481 -8.057 -11.696 1.00 85.38 90 LYS A N 1
ATOM 735 C CA . LYS A 1 90 ? 11.944 -7.181 -10.608 1.00 85.38 90 LYS A CA 1
ATOM 736 C C . LYS A 1 90 ? 12.590 -5.902 -11.135 1.00 85.38 90 LYS A C 1
ATOM 738 O O . LYS A 1 90 ? 12.506 -4.881 -10.464 1.00 85.38 90 LYS A O 1
ATOM 743 N N . ASP A 1 91 ? 13.206 -5.976 -12.308 1.00 87.88 91 ASP A N 1
ATOM 744 C CA . ASP A 1 91 ? 13.868 -4.839 -12.920 1.00 87.88 91 ASP A CA 1
ATOM 745 C C . ASP A 1 91 ? 12.833 -3.945 -13.596 1.00 87.88 91 ASP A C 1
ATOM 747 O O . ASP A 1 91 ? 11.894 -4.419 -14.247 1.00 87.88 91 ASP A O 1
ATOM 751 N N . TYR A 1 92 ? 13.014 -2.637 -13.436 1.00 83.75 92 TYR A N 1
ATOM 752 C CA . TYR A 1 92 ? 12.165 -1.660 -14.091 1.00 83.75 92 TYR A CA 1
ATOM 753 C C . TYR A 1 92 ? 12.284 -1.796 -15.611 1.00 83.75 92 TYR A C 1
ATOM 755 O O . TYR A 1 92 ? 13.364 -1.670 -16.188 1.00 83.75 92 TYR A O 1
ATOM 763 N N . ASN A 1 93 ? 11.143 -2.000 -16.262 1.00 90.25 93 ASN A N 1
ATOM 764 C CA . ASN A 1 93 ? 11.014 -1.937 -17.705 1.00 90.25 93 ASN A CA 1
ATOM 765 C C . ASN A 1 93 ? 9.965 -0.880 -18.052 1.00 90.25 93 ASN A C 1
ATOM 767 O O . ASN A 1 93 ? 8.815 -0.968 -17.617 1.00 90.25 93 ASN A O 1
ATOM 771 N N . ARG A 1 94 ? 10.372 0.122 -18.835 1.00 88.62 94 ARG A N 1
ATOM 772 C CA . ARG A 1 94 ? 9.505 1.238 -19.211 1.00 88.62 94 ARG A CA 1
ATOM 773 C C . ARG A 1 94 ? 8.282 0.782 -20.009 1.00 88.62 94 ARG A C 1
ATOM 775 O O . ARG A 1 94 ? 7.185 1.234 -19.706 1.00 88.62 94 ARG A O 1
ATOM 782 N N . ASP A 1 95 ? 8.454 -0.111 -20.977 1.00 89.38 95 ASP A N 1
ATOM 783 C CA . ASP A 1 95 ? 7.362 -0.563 -21.845 1.00 89.38 95 ASP A CA 1
ATOM 784 C C . ASP A 1 95 ? 6.324 -1.344 -21.032 1.00 89.38 95 ASP A C 1
ATOM 786 O O . ASP A 1 95 ? 5.124 -1.090 -21.119 1.00 89.38 95 ASP A O 1
ATOM 790 N N . THR A 1 96 ? 6.779 -2.238 -20.149 1.00 87.75 96 THR A N 1
ATOM 791 C CA . THR A 1 96 ? 5.893 -2.935 -19.211 1.00 87.75 96 THR A CA 1
ATOM 792 C C . THR A 1 96 ? 5.193 -1.958 -18.266 1.00 87.75 96 THR A C 1
ATOM 794 O O . THR A 1 96 ? 4.007 -2.134 -17.981 1.00 87.75 96 THR A O 1
ATOM 797 N N . TRP A 1 97 ? 5.901 -0.933 -17.779 1.00 82.94 97 TRP A N 1
ATOM 798 C CA . TRP A 1 97 ? 5.332 0.105 -16.917 1.00 82.94 97 TRP A CA 1
ATOM 799 C C . TRP A 1 97 ? 4.231 0.913 -17.620 1.00 82.94 97 TRP A C 1
ATOM 801 O O . TRP A 1 97 ? 3.193 1.209 -17.021 1.00 82.94 97 TRP A O 1
ATOM 811 N N . GLU A 1 98 ? 4.420 1.240 -18.897 1.00 84.94 98 GLU A N 1
ATOM 812 C CA . GLU A 1 98 ? 3.410 1.914 -19.714 1.00 84.94 98 GLU A CA 1
ATOM 813 C C . GLU A 1 98 ? 2.188 1.003 -19.928 1.00 84.94 98 GLU A C 1
ATOM 815 O O . GLU A 1 98 ? 1.069 1.403 -19.606 1.00 84.94 98 GLU A O 1
ATOM 820 N N . LEU A 1 99 ? 2.399 -0.263 -20.307 1.00 85.12 99 LEU A N 1
ATOM 821 C CA . LEU A 1 99 ? 1.319 -1.237 -20.513 1.00 85.12 99 LEU A CA 1
ATOM 822 C C . LEU A 1 99 ? 0.473 -1.483 -19.260 1.00 85.12 99 LEU A C 1
ATOM 824 O O . LEU A 1 99 ? -0.756 -1.562 -19.340 1.00 85.12 99 LEU A O 1
ATOM 828 N N . ILE A 1 100 ? 1.104 -1.628 -18.089 1.00 81.56 100 ILE A N 1
ATOM 829 C CA . ILE A 1 100 ? 0.340 -1.816 -16.853 1.00 81.56 100 ILE A CA 1
ATOM 830 C C . ILE A 1 100 ? -0.425 -0.549 -16.490 1.00 81.56 100 ILE A C 1
ATOM 832 O O . ILE A 1 100 ? -1.586 -0.661 -16.103 1.00 81.56 100 ILE A O 1
ATOM 836 N N . SER A 1 101 ? 0.180 0.631 -16.656 1.00 77.75 101 SER A N 1
ATOM 837 C CA . SER A 1 101 ? -0.476 1.909 -16.366 1.00 77.75 101 SER A CA 1
ATOM 838 C C . SER A 1 101 ? -1.763 2.067 -17.172 1.00 77.75 101 SER A C 1
ATOM 840 O O . SER A 1 101 ? -2.791 2.437 -16.608 1.00 77.75 101 SER A O 1
ATOM 842 N N . ASP A 1 102 ? -1.744 1.700 -18.4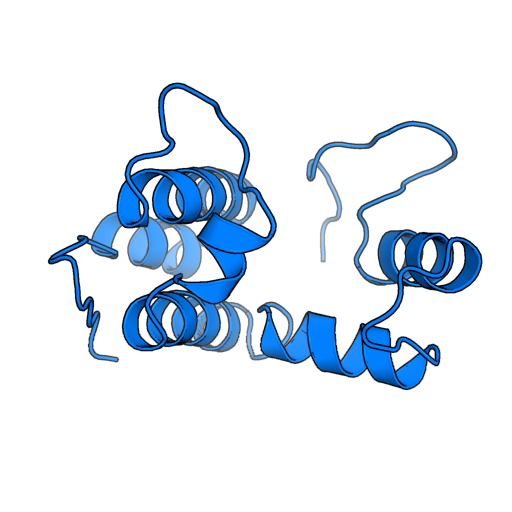52 1.00 76.50 102 ASP A N 1
ATOM 843 C CA . ASP A 1 102 ? -2.937 1.705 -19.300 1.00 76.50 102 ASP A CA 1
ATOM 844 C C . ASP A 1 102 ? -3.952 0.647 -18.834 1.00 76.50 102 ASP A C 1
ATOM 846 O O . ASP A 1 102 ? -5.147 0.917 -18.698 1.00 76.50 102 ASP A O 1
ATOM 850 N N . ARG A 1 103 ? -3.486 -0.569 -18.511 1.00 71.62 103 ARG A N 1
ATOM 851 C CA . ARG A 1 103 ? -4.358 -1.701 -18.159 1.00 71.62 103 ARG A CA 1
ATOM 852 C C . ARG A 1 103 ? -5.081 -1.540 -16.824 1.00 71.62 103 ARG A C 1
ATOM 854 O O . ARG A 1 103 ? -6.203 -2.033 -16.688 1.00 71.62 103 ARG A O 1
ATOM 861 N N . VAL A 1 104 ? -4.434 -0.911 -15.844 1.00 70.81 104 VAL A N 1
ATOM 862 C CA . VAL A 1 104 ? -5.007 -0.651 -14.514 1.00 70.81 104 VAL A CA 1
ATOM 863 C C . VAL A 1 104 ? -5.631 0.745 -14.393 1.00 70.81 104 VAL A C 1
ATOM 865 O O . VAL A 1 104 ? -6.131 1.083 -13.324 1.00 70.81 104 VAL A O 1
ATOM 868 N N . GLY A 1 105 ? -5.663 1.523 -15.483 1.00 61.97 105 GLY A N 1
ATOM 869 C CA . GLY A 1 105 ? -6.373 2.804 -15.557 1.00 61.97 105 GLY A CA 1
ATOM 870 C C . GLY A 1 105 ? -5.632 4.001 -14.951 1.00 61.97 105 GLY A C 1
ATOM 871 O O . GLY A 1 105 ? -6.274 4.981 -14.589 1.00 61.97 105 GLY A O 1
ATOM 872 N N . PHE A 1 106 ? -4.302 3.938 -14.834 1.00 55.31 106 PHE A N 1
ATOM 873 C CA . PHE A 1 106 ? -3.444 5.053 -14.400 1.00 55.31 106 PHE A CA 1
ATOM 874 C C . PHE A 1 106 ? -3.119 6.058 -15.522 1.00 55.31 106 PHE A C 1
ATOM 876 O O . PHE A 1 106 ? -2.601 7.138 -15.240 1.00 55.31 106 PHE A O 1
ATOM 883 N N . ARG A 1 107 ? -3.406 5.739 -16.791 1.00 40.50 107 ARG A N 1
ATOM 884 C CA . ARG A 1 107 ? -3.317 6.688 -17.910 1.00 40.50 107 ARG A CA 1
ATOM 885 C C . ARG A 1 107 ? -4.626 6.706 -18.693 1.00 40.50 107 ARG A C 1
ATOM 887 O O . ARG A 1 107 ? -5.003 5.722 -19.318 1.00 40.50 107 ARG A O 1
ATOM 894 N N . LEU A 1 108 ? -5.293 7.855 -18.682 1.00 32.72 108 LEU A N 1
ATOM 895 C CA . LEU A 1 108 ? -6.177 8.280 -19.763 1.00 32.72 108 LEU A CA 1
ATOM 896 C C . LEU A 1 108 ? -5.369 9.295 -20.577 1.00 32.72 108 LEU A C 1
ATOM 898 O O . LEU A 1 108 ? -5.003 10.343 -20.058 1.00 32.72 108 LEU A O 1
ATOM 902 N N . GLU A 1 109 ? -5.025 8.926 -21.810 1.00 31.62 109 GLU A N 1
ATOM 903 C CA . GLU A 1 109 ? -4.518 9.815 -22.867 1.00 31.62 109 GLU A CA 1
ATOM 904 C C . GLU A 1 109 ? -3.425 10.825 -22.453 1.00 31.62 109 GLU A C 1
ATOM 906 O O . GLU A 1 109 ? -3.655 12.020 -22.276 1.00 31.62 109 GLU A O 1
ATOM 911 N N . GLY A 1 110 ? -2.177 10.349 -22.366 1.00 32.34 110 GLY A N 1
ATOM 912 C CA . GLY A 1 110 ? -0.991 11.205 -22.539 1.00 32.34 110 GLY A CA 1
ATOM 913 C C . GLY A 1 110 ? -0.689 12.232 -21.438 1.00 32.34 110 GLY A C 1
ATOM 914 O O . GLY A 1 110 ? 0.282 12.975 -21.560 1.00 32.34 110 GLY A O 1
ATOM 915 N N . SER A 1 111 ? -1.445 12.261 -20.343 1.00 31.08 111 SER A N 1
ATOM 916 C CA . SER A 1 111 ? -1.154 13.094 -19.173 1.00 31.08 111 SER A CA 1
ATOM 917 C C . SER A 1 111 ? -1.422 12.310 -17.887 1.00 31.08 111 SER A C 1
ATOM 919 O O . SER A 1 111 ? -2.288 11.441 -17.856 1.00 31.08 111 SER A O 1
ATOM 921 N N . LEU A 1 112 ? -0.603 12.543 -16.853 1.00 38.38 112 LEU A N 1
ATOM 922 C CA . LEU A 1 112 ? -0.651 11.861 -15.552 1.00 38.38 112 LEU A CA 1
ATOM 923 C C . LEU A 1 112 ? -2.027 12.057 -14.895 1.00 38.38 112 LEU A C 1
ATOM 925 O O . LEU A 1 112 ? -2.247 13.006 -14.142 1.00 38.38 112 LEU A O 1
ATOM 929 N N . ALA A 1 113 ? -2.960 11.159 -15.200 1.00 36.34 113 ALA A N 1
ATOM 930 C CA . ALA A 1 113 ? -4.288 11.149 -14.629 1.00 36.34 113 ALA A CA 1
ATOM 931 C C . ALA A 1 113 ? -4.238 10.434 -13.276 1.00 36.34 113 ALA A C 1
ATOM 933 O O . ALA A 1 113 ? -4.161 9.212 -13.168 1.00 36.34 113 ALA A O 1
ATOM 934 N N . VAL A 1 114 ? -4.289 11.263 -12.237 1.00 36.56 114 VAL A N 1
ATOM 935 C CA . VAL A 1 114 ? -4.884 10.968 -10.932 1.00 36.56 114 VAL A CA 1
ATOM 936 C C . VAL A 1 114 ? -6.067 10.012 -11.108 1.00 36.56 114 VAL A C 1
ATOM 938 O O . VAL A 1 114 ? -6.866 10.203 -12.022 1.00 36.56 114 VAL A O 1
ATOM 941 N N . LEU A 1 115 ? -6.198 9.023 -10.217 1.00 34.91 115 LEU A N 1
ATOM 942 C CA . LEU A 1 115 ? -7.350 8.120 -10.100 1.00 34.91 115 LEU A CA 1
ATOM 943 C C . LEU A 1 115 ? -8.652 8.906 -9.831 1.00 34.91 115 LEU A C 1
ATOM 945 O O . LEU A 1 115 ? -9.212 8.918 -8.735 1.00 34.91 115 LEU A O 1
ATOM 949 N N . SER A 1 116 ? -9.146 9.587 -10.857 1.00 42.47 116 SER A N 1
ATOM 950 C CA . SER A 1 116 ? -10.426 10.262 -10.923 1.00 42.47 116 SER A CA 1
ATOM 951 C C . SER A 1 116 ? -11.082 9.878 -12.241 1.00 42.47 116 SER A C 1
ATOM 953 O O . SER A 1 116 ? -10.753 10.427 -13.287 1.00 42.47 116 SER A O 1
ATOM 955 N N . GLY A 1 117 ? -12.043 8.957 -12.180 1.00 36.62 117 GLY A N 1
ATOM 956 C CA . GLY A 1 117 ? -13.124 8.962 -13.166 1.00 36.62 117 GLY A CA 1
ATOM 957 C C . GLY A 1 117 ? -13.309 7.743 -14.063 1.00 36.62 117 GLY A C 1
ATOM 958 O O . GLY A 1 117 ? -14.038 7.869 -15.039 1.00 36.62 117 GLY A O 1
ATOM 959 N N . ALA A 1 118 ? -12.775 6.564 -13.749 1.00 30.39 118 ALA A N 1
ATOM 960 C CA . ALA A 1 118 ? -13.265 5.350 -14.403 1.00 30.39 118 ALA A CA 1
ATOM 961 C C . ALA A 1 118 ? -14.438 4.763 -13.603 1.00 30.39 118 ALA A C 1
ATOM 963 O O . ALA A 1 118 ? -14.250 4.023 -12.639 1.00 30.39 118 ALA A O 1
ATOM 964 N N . ASN A 1 119 ? -15.653 5.140 -14.009 1.00 33.38 119 ASN A N 1
ATOM 965 C CA . ASN A 1 119 ? -16.870 4.368 -13.769 1.00 33.38 119 ASN A CA 1
ATOM 966 C C . ASN A 1 119 ? -16.642 2.940 -14.292 1.00 33.38 119 ASN A C 1
ATOM 968 O O . ASN A 1 119 ? -16.670 2.733 -15.504 1.00 33.38 119 ASN A O 1
ATOM 972 N N . LEU A 1 120 ? -16.424 1.976 -13.397 1.00 35.50 120 LEU A N 1
ATOM 973 C CA . LEU A 1 120 ? -16.613 0.545 -13.640 1.00 35.50 120 LEU A CA 1
ATOM 974 C C . LEU A 1 120 ? -17.031 -0.165 -12.351 1.00 35.50 120 LEU A C 1
ATOM 976 O O . LEU A 1 120 ? -16.736 0.344 -11.252 1.00 35.50 120 LEU A O 1
#

Radius of gyration: 14.72 Å; chains: 1; bounding box: 34×25×38 Å

Sequence (120 aa):
MDLKSAESYDYTKLRNFLTAGNWRKADEKTSRALLEVVSRQKEGWLSEEDIARFPAEDLRTINQLWLHYSQGRFGFSVQKKIYQSLGGTKDYNRDTWELISDRVGFRLEGSLAVLSGANL